Protein AF-A0A0R2BDZ6-F1 (afdb_monomer_lite)

Structure (mmCIF, N/CA/C/O backbone):
data_AF-A0A0R2BDZ6-F1
#
_entry.id   AF-A0A0R2BDZ6-F1
#
loop_
_atom_site.group_PDB
_atom_site.id
_atom_site.type_symbol
_atom_site.label_atom_id
_atom_site.label_alt_id
_atom_site.label_comp_id
_atom_site.label_asym_id
_atom_site.label_entity_id
_atom_site.label_seq_id
_atom_site.pdbx_PDB_ins_code
_atom_site.Cartn_x
_atom_site.Cartn_y
_atom_site.Cartn_z
_atom_site.occupancy
_atom_site.B_iso_or_equiv
_atom_site.auth_seq_id
_atom_site.auth_comp_id
_atom_site.auth_asym_id
_atom_site.auth_atom_id
_atom_site.pdbx_PDB_model_num
ATOM 1 N N . MET A 1 1 ? -12.112 4.893 11.669 1.00 53.03 1 MET A N 1
ATOM 2 C CA . MET A 1 1 ? -12.862 4.075 12.646 1.00 53.03 1 MET A CA 1
ATOM 3 C C . MET A 1 1 ? -11.956 3.146 13.468 1.00 53.03 1 MET A C 1
ATOM 5 O O . MET A 1 1 ? -12.443 2.214 14.073 1.00 53.03 1 MET A O 1
ATOM 9 N N . VAL A 1 2 ? -10.646 3.425 13.614 1.00 57.56 2 VAL A N 1
ATOM 10 C CA . VAL A 1 2 ? -9.764 2.623 14.498 1.00 57.56 2 VAL A CA 1
ATOM 11 C C . VAL A 1 2 ? -10.204 2.728 15.968 1.00 57.56 2 VAL A C 1
ATOM 13 O O . VAL A 1 2 ? -10.170 1.748 16.695 1.00 57.56 2 VAL A O 1
ATOM 16 N N . ASN A 1 3 ? -10.700 3.898 16.383 1.00 58.28 3 ASN A N 1
ATOM 17 C CA . ASN A 1 3 ? -11.190 4.168 17.740 1.00 58.28 3 ASN A CA 1
ATOM 18 C C . ASN A 1 3 ? -12.344 3.254 18.208 1.00 58.28 3 ASN A C 1
ATOM 20 O O . ASN A 1 3 ? -12.528 3.102 19.409 1.00 58.28 3 ASN A O 1
ATOM 24 N N . GLU A 1 4 ? -13.115 2.660 17.293 1.00 60.31 4 GLU A N 1
ATOM 25 C CA . GLU A 1 4 ? -14.214 1.744 17.648 1.00 60.31 4 GLU A CA 1
ATOM 26 C C . GLU A 1 4 ? -13.733 0.310 17.887 1.00 60.31 4 GLU A C 1
ATOM 28 O O . GLU A 1 4 ? -14.384 -0.438 18.609 1.00 60.31 4 GLU A O 1
ATOM 33 N N . VAL A 1 5 ? -12.573 -0.062 17.338 1.00 63.44 5 VAL A N 1
ATOM 34 C CA . VAL A 1 5 ? -12.082 -1.450 17.339 1.00 63.44 5 VAL A CA 1
ATOM 35 C C . VAL A 1 5 ? -10.981 -1.696 18.378 1.00 63.44 5 VAL A C 1
ATOM 37 O O . VAL A 1 5 ? -10.702 -2.845 18.713 1.00 63.44 5 VAL A O 1
ATOM 40 N N . VAL A 1 6 ? -10.339 -0.644 18.910 1.00 68.56 6 VAL A N 1
ATOM 41 C CA . VAL A 1 6 ? -9.262 -0.766 19.913 1.00 68.56 6 VAL A CA 1
ATOM 42 C C . VAL A 1 6 ? -9.589 -0.096 21.253 1.00 68.56 6 VAL A C 1
ATOM 44 O O . VAL A 1 6 ? -10.253 0.939 21.285 1.00 68.56 6 VAL A O 1
ATOM 47 N N . PRO A 1 7 ? -9.085 -0.640 22.383 1.00 74.12 7 PRO A N 1
ATOM 48 C CA . PRO A 1 7 ? -9.285 -0.061 23.710 1.00 74.12 7 PRO A CA 1
ATOM 49 C C . PRO A 1 7 ? -8.842 1.403 23.773 1.00 74.12 7 PRO A C 1
ATOM 51 O O . PRO A 1 7 ? -7.794 1.749 23.230 1.00 74.12 7 PRO A O 1
ATOM 54 N N . LYS A 1 8 ? -9.573 2.248 24.516 1.00 71.38 8 LYS A N 1
ATOM 55 C CA . LYS A 1 8 ? -9.376 3.715 24.573 1.00 71.38 8 LYS A CA 1
ATOM 56 C C . LYS A 1 8 ? -7.931 4.171 24.845 1.00 71.38 8 LYS A C 1
ATOM 58 O O . LYS A 1 8 ? -7.542 5.241 24.392 1.00 71.38 8 LYS A O 1
ATOM 63 N N . PHE A 1 9 ? -7.127 3.372 25.550 1.00 76.56 9 PHE A N 1
ATOM 64 C CA . PHE A 1 9 ? -5.715 3.673 25.821 1.00 76.56 9 PHE A CA 1
ATOM 65 C C . PHE A 1 9 ? -4.767 3.341 24.648 1.00 76.56 9 PHE A C 1
ATOM 67 O O . PHE A 1 9 ? -3.687 3.915 24.552 1.00 76.56 9 PHE A O 1
ATOM 74 N N . ALA A 1 10 ? -5.153 2.426 23.754 1.00 78.88 10 ALA A N 1
ATOM 75 C CA . ALA A 1 10 ? -4.352 1.954 22.623 1.00 78.88 10 ALA A CA 1
ATOM 76 C C . ALA A 1 10 ? -4.674 2.679 21.303 1.00 78.88 10 ALA A C 1
ATOM 78 O O . ALA A 1 10 ? -3.898 2.588 20.353 1.00 78.88 10 ALA A O 1
ATOM 79 N N . VAL A 1 11 ? -5.770 3.448 21.256 1.00 79.12 11 VAL A N 1
ATOM 80 C CA . VAL A 1 11 ? -6.248 4.180 20.066 1.00 79.12 11 VAL A CA 1
ATOM 81 C C . VAL A 1 11 ? -5.153 5.035 19.424 1.00 79.12 11 VAL A C 1
ATOM 83 O O . VAL A 1 11 ? -5.006 5.026 18.201 1.00 79.12 11 VAL A O 1
ATOM 86 N N . GLY A 1 12 ? -4.357 5.742 20.234 1.00 80.69 12 GLY A N 1
ATOM 87 C CA . GLY A 1 12 ? -3.263 6.583 19.738 1.00 80.69 12 GLY A CA 1
ATOM 88 C C . GLY A 1 12 ? -2.157 5.779 19.047 1.00 80.69 12 GLY A C 1
ATOM 89 O O . GLY A 1 12 ? -1.723 6.140 17.955 1.00 80.69 12 GLY A O 1
ATOM 90 N N . SER A 1 13 ? -1.758 4.648 19.636 1.00 85.00 13 SER A N 1
ATOM 91 C CA . SER A 1 13 ? -0.729 3.763 19.074 1.00 85.00 13 SER A CA 1
ATOM 92 C C . SER A 1 13 ? -1.210 3.075 17.793 1.00 85.00 13 SER A C 1
ATOM 94 O O . SER A 1 13 ? -0.514 3.089 16.781 1.00 85.00 13 SER A O 1
ATOM 96 N N . SER A 1 14 ? -2.442 2.556 17.786 1.00 84.06 14 SER A N 1
ATOM 97 C CA . SER A 1 14 ? -3.027 1.896 16.613 1.00 84.06 14 SER A CA 1
ATOM 98 C C . SER A 1 14 ? -3.243 2.857 15.443 1.00 84.06 14 SER A C 1
ATOM 100 O O . SER A 1 14 ? -2.978 2.499 14.298 1.00 84.06 14 SER A O 1
ATOM 102 N N . THR A 1 15 ? -3.662 4.095 15.720 1.00 84.75 15 THR A N 1
ATOM 103 C CA . THR A 1 15 ? -3.800 5.135 14.688 1.00 84.75 15 THR A CA 1
ATOM 104 C C . THR A 1 15 ? -2.435 5.532 14.121 1.00 84.75 15 THR A C 1
ATOM 106 O O . THR A 1 15 ? -2.281 5.628 12.904 1.00 84.75 15 THR A O 1
ATOM 109 N N . GLY A 1 16 ? -1.422 5.697 14.981 1.00 84.50 16 GLY A N 1
ATOM 110 C CA . GLY A 1 16 ? -0.048 5.977 14.554 1.00 84.50 16 GLY A CA 1
ATOM 111 C C . GLY A 1 16 ? 0.558 4.851 13.711 1.00 84.50 16 GLY A C 1
ATOM 112 O O . GLY A 1 16 ? 1.171 5.113 12.678 1.00 84.50 16 GLY A O 1
ATOM 113 N N . PHE A 1 17 ? 0.328 3.595 14.097 1.00 86.38 17 PHE A N 1
ATOM 114 C CA . PHE A 1 17 ? 0.780 2.420 13.352 1.00 86.38 17 PHE A CA 1
ATOM 115 C C . PHE A 1 17 ? 0.106 2.304 11.981 1.00 86.38 17 PHE A C 1
ATOM 117 O O . PHE A 1 17 ? 0.785 2.082 10.980 1.00 86.38 17 PHE A O 1
ATOM 124 N N . MET A 1 18 ? -1.212 2.518 11.911 1.00 87.50 18 MET A N 1
ATOM 125 C CA . MET A 1 18 ? -1.945 2.540 10.643 1.00 87.50 18 MET A CA 1
ATOM 126 C C . MET A 1 18 ? -1.401 3.626 9.702 1.00 87.50 18 MET A C 1
ATOM 128 O O . MET A 1 18 ? -1.144 3.347 8.532 1.00 87.50 18 MET A O 1
ATOM 132 N N . GLY A 1 19 ? -1.155 4.834 10.220 1.00 86.25 19 GLY A N 1
ATOM 133 C CA . GLY A 1 19 ? -0.557 5.927 9.450 1.00 86.25 19 GLY A CA 1
ATOM 134 C C . GLY A 1 19 ? 0.862 5.612 8.964 1.00 86.25 19 GLY A C 1
ATOM 135 O O . GLY A 1 19 ? 1.179 5.849 7.801 1.00 86.25 19 GLY A O 1
ATOM 136 N N . PHE A 1 20 ? 1.699 5.012 9.816 1.00 89.69 20 PHE A N 1
ATOM 137 C CA . PHE A 1 20 ? 3.045 4.571 9.439 1.00 89.69 20 PHE A CA 1
ATOM 138 C C . PHE A 1 20 ? 3.010 3.544 8.302 1.00 89.69 20 PHE A C 1
ATOM 140 O O . PHE A 1 20 ? 3.743 3.683 7.322 1.00 89.69 20 PHE A O 1
ATOM 147 N N . PHE A 1 21 ? 2.128 2.545 8.396 1.00 88.06 21 PHE A N 1
ATOM 148 C CA . PHE A 1 21 ? 1.971 1.546 7.342 1.00 88.06 21 PHE A CA 1
ATOM 149 C C . PHE A 1 21 ? 1.470 2.152 6.037 1.00 88.06 21 PHE A C 1
ATOM 151 O O . PHE A 1 21 ? 1.996 1.837 4.972 1.00 88.06 21 PHE A O 1
ATOM 158 N N . GLN A 1 22 ? 0.510 3.069 6.111 1.00 88.75 22 GLN A N 1
ATOM 159 C CA . GLN A 1 22 ? 0.000 3.751 4.931 1.00 88.75 22 GLN A CA 1
ATOM 160 C C . GLN A 1 22 ? 1.078 4.601 4.243 1.00 88.75 22 GLN A C 1
ATOM 162 O O . GLN A 1 22 ? 1.207 4.547 3.025 1.00 88.75 22 GLN A O 1
ATOM 167 N N . TYR A 1 23 ? 1.882 5.346 4.999 1.00 89.69 23 TYR A N 1
ATOM 168 C CA . TYR A 1 23 ? 2.841 6.285 4.418 1.00 89.69 23 TYR A CA 1
ATOM 169 C C . TYR A 1 23 ? 4.132 5.599 3.939 1.00 89.69 23 TYR A C 1
ATOM 171 O O . TYR A 1 23 ? 4.569 5.753 2.795 1.00 89.69 23 TYR A O 1
ATOM 179 N N . ILE A 1 24 ? 4.745 4.782 4.800 1.00 89.12 24 ILE A N 1
ATOM 180 C CA . ILE A 1 24 ? 6.027 4.140 4.489 1.00 89.12 24 ILE A CA 1
ATOM 181 C C . ILE A 1 24 ? 5.828 2.951 3.556 1.00 89.12 24 ILE A C 1
ATOM 183 O O . ILE A 1 24 ? 6.539 2.825 2.564 1.00 89.12 24 ILE A O 1
ATOM 187 N N . PHE A 1 25 ? 4.858 2.081 3.833 1.00 86.62 25 PHE A N 1
ATOM 188 C CA . PHE A 1 25 ? 4.646 0.897 3.001 1.00 86.62 25 PHE A CA 1
ATOM 189 C C . PHE A 1 25 ? 3.632 1.138 1.891 1.00 86.62 25 PHE A C 1
ATOM 191 O O . PHE A 1 25 ? 3.806 0.603 0.807 1.00 86.62 25 PHE A O 1
ATOM 198 N N . GLY A 1 26 ? 2.596 1.942 2.115 1.00 87.38 26 GLY A N 1
ATOM 199 C CA . GLY A 1 26 ? 1.633 2.269 1.066 1.00 87.38 26 GLY A CA 1
ATOM 200 C C . GLY A 1 26 ? 2.244 3.206 0.030 1.00 87.38 26 GLY A C 1
ATOM 201 O O . GLY A 1 26 ? 2.562 2.783 -1.077 1.00 87.38 26 GLY A O 1
ATOM 202 N N . GLU A 1 27 ? 2.433 4.476 0.381 1.00 89.00 27 GLU A N 1
ATOM 203 C CA . GLU A 1 27 ? 2.800 5.518 -0.587 1.00 89.00 27 GLU A CA 1
ATOM 204 C C . GLU A 1 27 ? 4.197 5.314 -1.183 1.00 89.00 27 GLU A C 1
ATOM 206 O O . GLU A 1 27 ? 4.369 5.386 -2.405 1.00 89.00 27 GLU A O 1
ATOM 211 N N . THR A 1 28 ? 5.196 5.008 -0.348 1.00 91.44 28 THR A N 1
ATOM 212 C CA . THR A 1 28 ? 6.587 4.896 -0.822 1.00 91.44 28 THR A CA 1
ATOM 213 C C . THR A 1 28 ? 6.788 3.666 -1.714 1.00 91.44 28 THR A C 1
ATOM 215 O O . THR A 1 28 ? 7.352 3.791 -2.805 1.00 91.44 28 THR A O 1
ATOM 218 N N . LEU A 1 29 ? 6.293 2.481 -1.315 1.0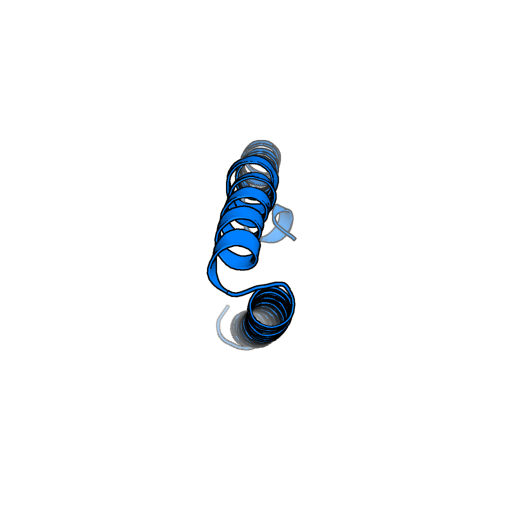0 88.62 29 LEU A N 1
ATOM 219 C CA . LEU A 1 29 ? 6.395 1.291 -2.173 1.00 88.62 29 LEU A CA 1
ATOM 220 C C . LEU A 1 29 ? 5.507 1.406 -3.408 1.00 88.62 29 LEU A C 1
ATOM 222 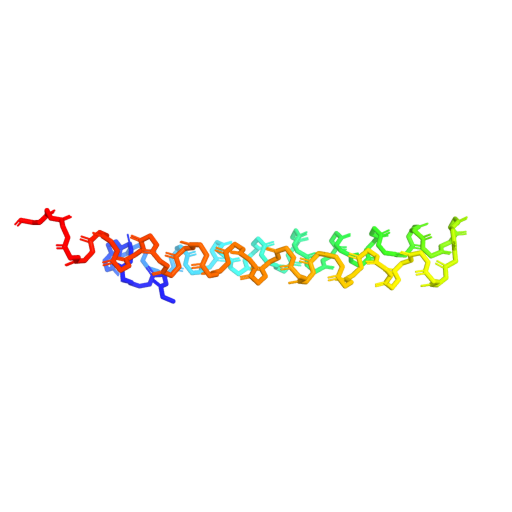O O . LEU A 1 29 ? 5.958 1.016 -4.481 1.00 88.62 29 LEU A O 1
ATOM 226 N N . ALA A 1 30 ? 4.290 1.951 -3.296 1.00 88.56 30 ALA A N 1
ATOM 227 C CA . ALA A 1 30 ? 3.431 2.148 -4.462 1.00 88.56 30 ALA A CA 1
ATOM 228 C C . ALA A 1 30 ? 4.120 3.042 -5.497 1.00 88.56 30 ALA A C 1
ATOM 230 O O . ALA A 1 30 ? 4.188 2.679 -6.668 1.00 88.56 30 ALA A O 1
ATOM 231 N N . THR A 1 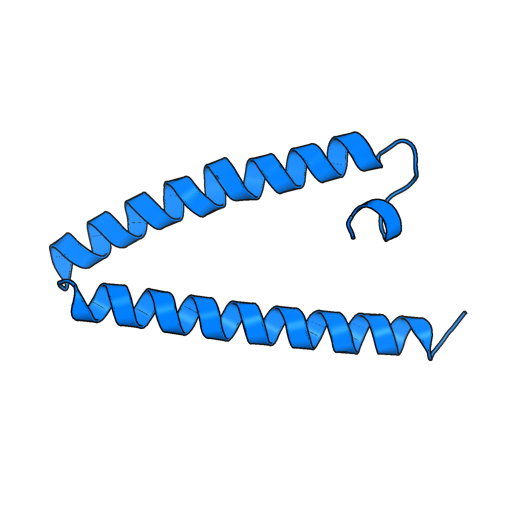31 ? 4.715 4.155 -5.063 1.00 90.00 31 THR A N 1
ATOM 232 C CA . THR A 1 31 ? 5.440 5.066 -5.959 1.00 90.00 31 THR A CA 1
ATOM 233 C C . THR A 1 31 ? 6.636 4.375 -6.619 1.00 90.00 31 THR A C 1
ATOM 235 O O . THR A 1 31 ? 6.799 4.457 -7.837 1.00 90.00 31 THR A O 1
ATOM 238 N N . ALA A 1 32 ? 7.445 3.637 -5.851 1.00 90.75 32 ALA A N 1
ATOM 239 C CA . ALA A 1 32 ? 8.594 2.911 -6.391 1.00 90.75 32 ALA A CA 1
ATOM 240 C C . ALA A 1 32 ? 8.180 1.806 -7.382 1.00 90.75 32 ALA A C 1
ATOM 242 O O . ALA A 1 32 ? 8.764 1.675 -8.460 1.00 90.75 32 ALA A O 1
ATOM 243 N N . LEU A 1 33 ? 7.148 1.031 -7.043 1.00 87.50 33 LEU A N 1
ATOM 244 C CA . LEU A 1 33 ? 6.657 -0.084 -7.851 1.00 87.50 33 LEU A CA 1
ATOM 245 C C . LEU A 1 33 ? 6.025 0.418 -9.152 1.00 87.50 33 LEU A C 1
ATOM 247 O O . LEU A 1 33 ? 6.316 -0.125 -10.217 1.00 87.50 33 LEU A O 1
ATOM 251 N N . ILE A 1 34 ? 5.245 1.500 -9.090 1.00 90.00 34 ILE A N 1
ATOM 252 C CA . ILE A 1 34 ? 4.706 2.174 -10.274 1.00 90.00 34 ILE A CA 1
ATOM 253 C C . ILE A 1 34 ? 5.833 2.730 -11.148 1.00 90.00 34 ILE A C 1
ATOM 255 O O . ILE A 1 34 ? 5.804 2.516 -12.358 1.00 90.00 34 ILE A O 1
ATOM 259 N N . GLY A 1 35 ? 6.866 3.345 -10.565 1.00 88.38 35 GLY A N 1
ATOM 260 C CA . GLY A 1 35 ? 8.033 3.820 -11.314 1.00 88.38 35 GLY A CA 1
ATOM 261 C C . GLY A 1 35 ? 8.739 2.705 -12.098 1.00 88.38 35 GLY A C 1
ATOM 262 O O . GLY A 1 35 ? 9.012 2.856 -13.290 1.00 88.38 35 GLY A O 1
ATOM 263 N N . ILE A 1 36 ? 8.965 1.549 -11.464 1.00 89.00 36 ILE A N 1
ATOM 264 C CA . ILE A 1 36 ? 9.561 0.371 -12.121 1.00 89.00 36 ILE A CA 1
ATOM 265 C C . ILE A 1 36 ? 8.632 -0.184 -13.210 1.00 89.00 36 ILE A C 1
ATOM 267 O O . ILE A 1 36 ? 9.090 -0.589 -14.282 1.00 89.00 36 ILE A O 1
ATOM 271 N N . LEU A 1 37 ? 7.326 -0.211 -12.945 1.00 89.06 37 LEU A N 1
ATOM 272 C CA . LEU A 1 37 ? 6.328 -0.746 -13.865 1.00 89.06 37 LEU A CA 1
ATOM 273 C C . LEU A 1 37 ? 6.203 0.117 -15.128 1.00 89.06 37 LEU A C 1
ATOM 275 O O . LEU A 1 37 ? 6.205 -0.424 -16.234 1.00 89.06 37 LEU A O 1
ATOM 279 N N . VAL A 1 38 ? 6.180 1.445 -14.974 1.00 90.12 38 VAL A N 1
ATOM 280 C CA . VAL A 1 38 ? 6.203 2.402 -16.091 1.00 90.12 38 VAL A CA 1
ATOM 281 C C . VAL A 1 38 ? 7.484 2.246 -16.907 1.00 90.12 38 VAL A C 1
ATOM 283 O O . VAL A 1 38 ? 7.416 2.215 -18.134 1.00 90.12 38 VAL A O 1
ATOM 286 N N . ALA A 1 39 ? 8.639 2.091 -16.253 1.00 87.06 39 ALA A N 1
ATOM 287 C CA . ALA A 1 39 ? 9.918 1.947 -16.946 1.00 87.06 39 ALA A CA 1
ATOM 288 C C . ALA A 1 39 ? 9.999 0.679 -17.820 1.00 87.06 39 ALA A C 1
ATOM 290 O O . ALA A 1 39 ? 10.657 0.700 -18.857 1.00 87.06 39 ALA A O 1
ATOM 291 N N . LYS A 1 40 ? 9.336 -0.419 -17.424 1.00 86.19 40 LYS A N 1
ATOM 292 C CA . LYS A 1 40 ? 9.371 -1.695 -18.164 1.00 86.19 40 LYS A CA 1
ATOM 293 C C . LYS A 1 40 ? 8.229 -1.889 -19.163 1.00 86.19 40 LYS A C 1
ATOM 295 O O . LYS A 1 40 ? 8.459 -2.460 -20.222 1.00 86.19 40 LYS A O 1
ATOM 300 N N . TYR A 1 41 ? 7.014 -1.461 -18.824 1.00 83.00 41 TYR A N 1
ATOM 301 C CA . TYR A 1 41 ? 5.796 -1.773 -19.589 1.00 83.00 41 TYR A CA 1
ATOM 302 C C . TYR A 1 41 ? 5.055 -0.528 -20.093 1.00 83.00 41 TYR A C 1
ATOM 304 O O . TYR A 1 41 ? 4.028 -0.638 -20.763 1.00 83.00 41 TYR A O 1
ATOM 312 N N . GLY A 1 42 ? 5.571 0.663 -19.788 1.00 85.25 42 GLY A N 1
ATOM 313 C CA . GLY A 1 42 ? 4.966 1.929 -20.171 1.00 85.25 42 GLY A CA 1
ATOM 314 C C . GLY A 1 42 ? 3.768 2.326 -19.307 1.00 85.25 42 GLY A C 1
ATOM 315 O O . GLY A 1 42 ? 3.305 1.616 -18.410 1.00 85.25 42 GLY A O 1
ATOM 316 N N . TRP A 1 43 ? 3.248 3.514 -19.595 1.00 82.19 43 TRP A N 1
ATOM 317 C CA . TRP A 1 43 ? 2.220 4.176 -18.791 1.00 82.19 43 TRP A CA 1
ATOM 318 C C . TRP A 1 43 ? 0.859 3.468 -18.800 1.00 82.19 43 TRP A C 1
ATOM 320 O O . TRP A 1 43 ? 0.148 3.499 -17.800 1.00 82.19 43 TRP A O 1
ATOM 330 N N . ILE A 1 44 ? 0.506 2.782 -19.891 1.00 87.12 44 ILE A N 1
ATOM 331 C CA . ILE A 1 44 ? -0.790 2.092 -20.031 1.00 87.12 44 ILE A CA 1
ATOM 332 C C . ILE A 1 44 ? -0.886 0.911 -19.054 1.00 87.12 44 ILE A C 1
ATOM 334 O O . ILE A 1 44 ? -1.906 0.736 -18.382 1.00 87.12 44 ILE A O 1
ATOM 338 N N . ALA A 1 45 ? 0.191 0.132 -18.927 1.00 84.06 45 ALA A N 1
ATOM 339 C CA . ALA A 1 45 ? 0.256 -0.983 -17.989 1.00 84.06 45 ALA A CA 1
ATOM 340 C C . ALA A 1 45 ? 0.180 -0.496 -16.535 1.00 84.06 45 ALA A C 1
ATOM 342 O O . ALA A 1 45 ? -0.570 -1.049 -15.733 1.00 84.06 45 ALA A O 1
ATOM 343 N N . SER A 1 46 ? 0.892 0.586 -16.209 1.00 86.06 46 SER A N 1
ATOM 344 C CA . SER A 1 46 ? 0.842 1.197 -14.879 1.00 86.06 46 SER A CA 1
ATOM 345 C C . SER A 1 46 ? -0.550 1.705 -14.508 1.00 86.06 46 SER A C 1
ATOM 347 O O . SER A 1 46 ? -1.041 1.394 -13.423 1.00 86.06 46 SER A O 1
ATOM 349 N N . ASN A 1 47 ? -1.215 2.421 -15.417 1.00 86.75 47 ASN A N 1
ATOM 350 C CA . ASN A 1 47 ? -2.550 2.952 -15.163 1.00 86.75 47 ASN A CA 1
ATOM 351 C C . ASN A 1 47 ? -3.582 1.827 -14.972 1.00 86.75 47 ASN A C 1
ATOM 353 O O . ASN A 1 47 ? -4.441 1.89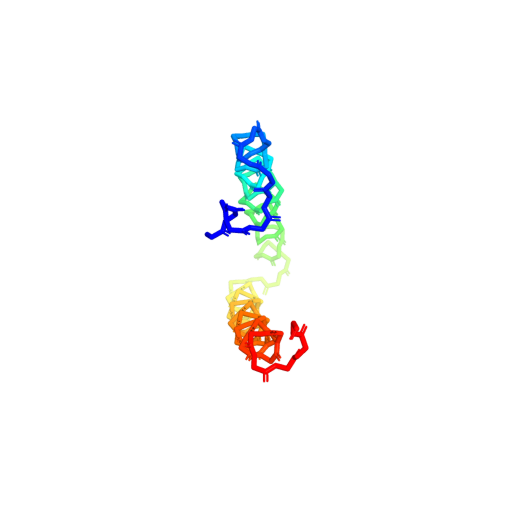9 -14.098 1.00 86.75 47 ASN A O 1
ATOM 357 N N . THR A 1 48 ? -3.443 0.738 -15.735 1.00 89.75 48 THR A N 1
ATOM 358 C CA . THR A 1 48 ? -4.284 -0.458 -15.577 1.00 89.75 48 THR A CA 1
ATOM 359 C C . THR A 1 48 ? -4.121 -1.073 -14.185 1.00 89.75 48 THR A C 1
ATOM 361 O O . THR A 1 48 ? -5.116 -1.375 -13.529 1.00 89.75 48 THR A O 1
ATOM 364 N N . VAL A 1 49 ? -2.886 -1.205 -13.688 1.00 89.12 49 VAL A N 1
ATOM 365 C CA . VAL A 1 49 ? -2.623 -1.730 -12.337 1.00 89.12 49 VAL A CA 1
ATOM 366 C C . VAL A 1 49 ? -3.200 -0.817 -11.251 1.00 89.12 49 VAL A C 1
ATOM 368 O O . VAL A 1 49 ? -3.780 -1.325 -10.293 1.00 89.12 49 VAL A O 1
ATOM 371 N N . LEU A 1 50 ? -3.118 0.508 -11.416 1.00 90.00 50 LEU A N 1
ATOM 372 C CA . LEU A 1 50 ? -3.718 1.464 -10.477 1.00 90.00 50 LEU A CA 1
ATOM 373 C C . LEU A 1 50 ? -5.242 1.319 -10.399 1.00 90.00 50 LEU A C 1
ATOM 375 O O . LEU A 1 50 ? -5.789 1.241 -9.299 1.00 90.00 50 LEU A O 1
ATOM 379 N N . TYR A 1 51 ? -5.932 1.227 -11.540 1.00 91.94 51 TYR A N 1
ATOM 380 C CA . TYR A 1 51 ? -7.388 1.057 -11.548 1.00 91.94 51 TYR A CA 1
ATOM 381 C C . TYR A 1 51 ? -7.832 -0.290 -10.979 1.00 91.94 51 TYR A C 1
ATOM 383 O O . TYR A 1 51 ? -8.818 -0.343 -10.244 1.00 91.94 51 TYR A O 1
ATOM 391 N N . VAL A 1 52 ? -7.100 -1.369 -11.267 1.00 93.12 52 VAL A N 1
ATOM 392 C CA . VAL A 1 52 ? -7.389 -2.692 -10.694 1.00 93.12 52 VAL A CA 1
ATOM 393 C C . VAL A 1 52 ? -7.192 -2.679 -9.177 1.00 93.12 52 VAL A C 1
ATOM 395 O O . VAL A 1 52 ? -8.061 -3.158 -8.451 1.00 93.12 52 VAL A O 1
ATOM 398 N N . ALA A 1 53 ? -6.100 -2.087 -8.685 1.00 90.56 53 ALA A N 1
ATOM 399 C CA . ALA A 1 53 ? -5.841 -1.966 -7.251 1.00 90.56 53 ALA A CA 1
ATOM 400 C C . ALA A 1 53 ? -6.908 -1.115 -6.541 1.00 90.56 53 ALA A C 1
ATOM 402 O O . ALA A 1 53 ? -7.392 -1.507 -5.480 1.00 90.56 53 ALA A O 1
ATOM 403 N N . ALA A 1 54 ? -7.326 0.004 -7.142 1.00 91.50 54 ALA A N 1
ATOM 404 C CA . ALA A 1 54 ? -8.393 0.850 -6.609 1.00 91.50 54 ALA A CA 1
ATOM 405 C C . ALA A 1 54 ? -9.752 0.130 -6.582 1.00 91.50 54 ALA A C 1
ATOM 407 O O . ALA A 1 54 ? -10.468 0.195 -5.582 1.00 91.50 54 ALA A O 1
ATOM 408 N N . GLY A 1 55 ? -10.093 -0.601 -7.649 1.00 94.12 55 GLY A N 1
ATOM 409 C CA . GLY A 1 55 ? -11.308 -1.413 -7.700 1.00 94.12 55 GLY A CA 1
ATOM 410 C C . GLY A 1 55 ? -11.311 -2.514 -6.640 1.00 94.12 55 GLY A C 1
ATOM 411 O O . GLY A 1 55 ? -12.301 -2.695 -5.934 1.00 94.12 55 GLY A O 1
ATOM 412 N N . LEU A 1 56 ? -10.179 -3.200 -6.466 1.00 92.69 56 LEU A N 1
ATOM 413 C CA . LEU A 1 56 ? -10.015 -4.229 -5.443 1.00 92.69 56 LEU A CA 1
ATOM 414 C C . LEU A 1 56 ? -10.115 -3.640 -4.028 1.00 92.69 56 LEU A C 1
ATOM 416 O O . LEU A 1 56 ? -10.825 -4.195 -3.194 1.00 92.69 56 LEU A O 1
ATOM 420 N N . ALA A 1 57 ? -9.496 -2.485 -3.767 1.00 90.44 57 ALA A N 1
ATOM 421 C CA . ALA A 1 57 ? -9.631 -1.785 -2.490 1.00 90.44 57 ALA A CA 1
ATOM 422 C C . ALA A 1 57 ? -11.095 -1.429 -2.181 1.00 90.44 57 ALA A C 1
ATOM 424 O O . ALA A 1 57 ? -11.554 -1.636 -1.059 1.00 90.44 57 ALA A O 1
ATOM 425 N N . MET A 1 58 ? -11.853 -0.966 -3.180 1.00 93.44 58 MET A N 1
ATOM 426 C CA . MET A 1 58 ? -13.277 -0.671 -3.015 1.00 93.44 58 MET A CA 1
ATOM 427 C C . MET A 1 58 ? -14.092 -1.932 -2.694 1.00 93.44 58 MET A C 1
ATOM 429 O O . MET A 1 58 ? -14.915 -1.904 -1.782 1.00 93.44 58 MET A O 1
ATOM 433 N N . LEU A 1 59 ? -13.811 -3.061 -3.355 1.00 93.44 59 LEU A N 1
ATOM 434 C CA . LEU A 1 59 ? -14.451 -4.342 -3.036 1.00 93.44 59 LEU A CA 1
ATOM 435 C C . LEU A 1 59 ? -14.148 -4.811 -1.607 1.00 93.44 59 LEU A C 1
ATOM 437 O O . LEU A 1 59 ? -15.062 -5.258 -0.915 1.00 93.44 59 LEU A O 1
ATOM 441 N N . LEU A 1 60 ? -12.899 -4.684 -1.140 1.00 90.44 60 LEU A N 1
ATOM 442 C CA . LEU A 1 60 ? -12.552 -5.019 0.245 1.00 90.44 60 LEU A CA 1
ATOM 443 C C . LEU A 1 60 ? -13.259 -4.107 1.251 1.00 90.44 60 LEU A C 1
ATOM 445 O O . LEU A 1 60 ? -13.735 -4.599 2.270 1.00 90.44 60 LEU A O 1
ATOM 449 N N . LEU A 1 61 ? -13.369 -2.806 0.970 1.00 88.44 61 LEU A N 1
ATOM 450 C CA . LEU A 1 61 ? -14.105 -1.879 1.835 1.00 88.44 61 LEU A CA 1
ATOM 451 C C . LEU A 1 61 ? -15.590 -2.244 1.920 1.00 88.44 61 LEU A C 1
ATOM 453 O O . LEU A 1 61 ? -16.144 -2.287 3.015 1.00 88.44 61 LEU A O 1
ATOM 457 N N . VAL A 1 62 ? -16.220 -2.569 0.788 1.00 91.19 62 VAL A N 1
ATOM 458 C CA . VAL A 1 62 ? -17.615 -3.036 0.761 1.00 91.19 62 VAL A CA 1
ATOM 459 C C . VAL A 1 62 ? -17.765 -4.347 1.536 1.00 91.19 62 VAL A C 1
ATOM 461 O O . VAL A 1 62 ? -18.708 -4.498 2.309 1.00 91.19 62 VAL A O 1
ATOM 464 N N . TYR A 1 63 ? -16.823 -5.282 1.382 1.00 90.00 63 TYR A N 1
ATOM 465 C CA . TYR A 1 63 ? -16.825 -6.536 2.133 1.00 90.00 63 TYR A CA 1
ATOM 466 C C . TYR A 1 63 ? -16.732 -6.305 3.648 1.00 90.00 63 TYR A C 1
ATOM 468 O O . TYR A 1 63 ? -17.515 -6.887 4.399 1.00 90.00 63 TYR A O 1
ATOM 476 N N . ILE A 1 64 ? -15.826 -5.429 4.094 1.00 87.69 64 ILE A N 1
ATOM 477 C CA . ILE A 1 64 ? -15.683 -5.057 5.510 1.00 87.69 64 ILE A CA 1
ATOM 478 C C . ILE A 1 64 ? -16.974 -4.419 6.024 1.00 87.69 64 ILE A C 1
ATOM 480 O O . ILE A 1 64 ? -17.479 -4.845 7.055 1.00 87.69 64 ILE A O 1
ATOM 484 N N . MET A 1 65 ? -17.554 -3.478 5.275 1.00 83.88 65 MET A N 1
ATOM 485 C CA . MET A 1 65 ? -18.793 -2.804 5.665 1.00 83.88 65 MET A CA 1
ATOM 486 C C . MET A 1 65 ? -19.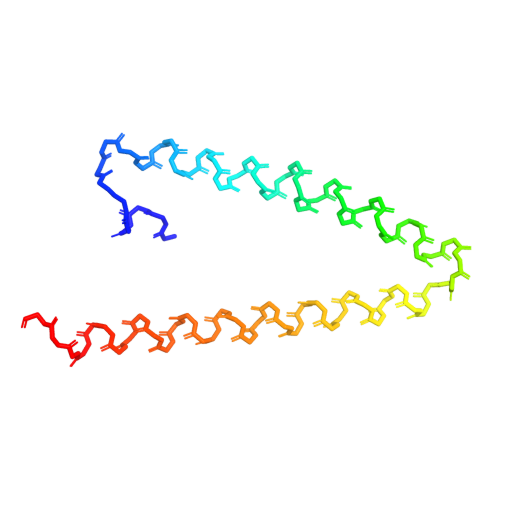958 -3.793 5.846 1.00 83.88 65 MET A C 1
ATOM 488 O O . MET A 1 65 ? -20.731 -3.690 6.798 1.00 83.88 65 MET A O 1
ATOM 492 N N . ILE A 1 66 ? -20.084 -4.783 4.955 1.00 85.12 66 ILE A N 1
ATOM 493 C CA . ILE A 1 66 ? -21.096 -5.842 5.080 1.00 85.12 66 ILE A CA 1
ATOM 494 C C . ILE A 1 66 ? -20.802 -6.737 6.292 1.00 85.12 66 ILE A C 1
ATOM 496 O O . ILE A 1 66 ? -21.731 -7.143 6.989 1.00 85.12 66 ILE A O 1
ATOM 500 N N . HIS A 1 67 ? -19.531 -7.058 6.548 1.00 79.44 67 HIS A N 1
ATOM 501 C CA . HIS A 1 67 ? -19.130 -7.898 7.675 1.00 79.44 67 HIS A CA 1
ATOM 502 C C . HIS A 1 67 ? -19.370 -7.209 9.026 1.00 79.44 67 HIS A C 1
ATOM 504 O O . HIS A 1 67 ? -19.941 -7.833 9.918 1.00 79.44 67 HIS A O 1
ATOM 510 N N . GLU A 1 68 ? -19.036 -5.921 9.153 1.00 75.75 68 GLU A N 1
ATOM 511 C CA . GLU A 1 68 ? -19.356 -5.103 10.331 1.00 75.75 68 GLU A CA 1
ATOM 512 C C 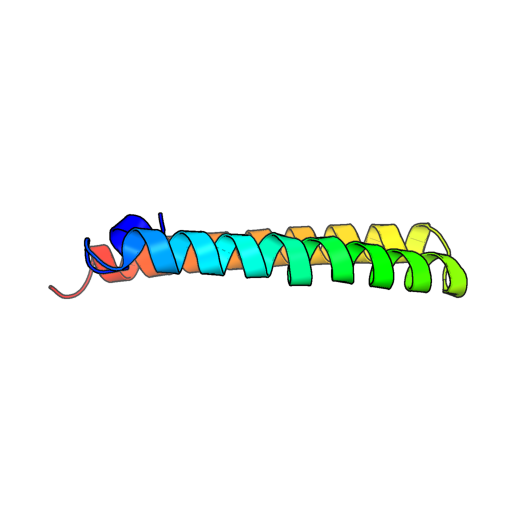. GLU A 1 68 ? -20.868 -5.052 10.572 1.00 75.75 68 GLU A C 1
ATOM 514 O O . GLU A 1 68 ? -21.317 -5.359 11.670 1.00 75.75 68 GLU A O 1
ATOM 519 N N . GLN A 1 69 ? -21.677 -4.806 9.534 1.00 67.81 69 GLN A N 1
ATOM 520 C CA . GLN A 1 69 ? -23.143 -4.841 9.644 1.00 67.81 69 GLN A CA 1
ATOM 521 C C . GLN A 1 69 ? -23.692 -6.204 10.090 1.00 67.81 69 GLN A C 1
ATOM 523 O O . GLN A 1 69 ? -24.762 -6.271 10.697 1.00 67.81 69 GLN A O 1
ATOM 528 N N . LYS A 1 70 ? -22.998 -7.299 9.761 1.00 61.50 70 LYS A N 1
ATOM 529 C CA . LYS A 1 70 ? -23.400 -8.656 10.143 1.00 61.50 70 LYS A CA 1
ATOM 530 C C . LYS A 1 70 ? -23.030 -8.971 11.594 1.00 61.50 70 LYS A C 1
ATOM 532 O O . LYS A 1 70 ? -23.837 -9.600 12.268 1.00 61.50 70 LYS A O 1
ATOM 537 N N . LEU A 1 71 ? -21.874 -8.492 12.061 1.00 63.25 71 LEU A N 1
ATOM 538 C CA . LEU A 1 71 ? -21.465 -8.534 13.471 1.00 63.25 71 LEU A CA 1
ATOM 539 C C . LEU A 1 71 ? -22.388 -7.677 14.352 1.00 63.25 71 LEU A C 1
ATOM 541 O O . LEU A 1 71 ? -22.710 -8.059 15.467 1.00 63.25 71 LEU A O 1
ATOM 545 N N . GLU A 1 72 ? -22.868 -6.545 13.837 1.00 58.91 72 GLU A N 1
ATOM 546 C CA . GLU A 1 72 ? -23.771 -5.648 14.569 1.00 58.91 72 GLU A CA 1
ATOM 547 C C . GLU A 1 72 ? -25.213 -6.191 14.668 1.00 58.91 72 GLU A C 1
ATOM 549 O O . GLU A 1 72 ? -25.944 -5.862 15.599 1.00 58.91 72 GLU A O 1
ATOM 554 N N . LYS A 1 73 ? -25.643 -7.025 13.705 1.00 56.81 73 LYS A N 1
ATOM 555 C CA . LYS A 1 73 ? -27.014 -7.577 13.620 1.00 56.81 73 LYS A CA 1
ATOM 556 C C . LYS A 1 73 ? -27.152 -9.026 14.092 1.00 56.81 73 LYS A C 1
ATOM 558 O O . LYS A 1 73 ? -28.279 -9.511 14.187 1.00 56.81 73 LYS A O 1
ATOM 563 N N . GLY A 1 74 ? -26.055 -9.722 14.368 1.00 60.41 74 GLY A N 1
ATOM 564 C CA . GLY A 1 74 ? -26.063 -11.100 14.840 1.00 60.41 74 GLY A CA 1
ATOM 565 C C . GLY A 1 74 ? -24.991 -11.322 15.896 1.00 60.41 74 GLY A C 1
ATOM 566 O O . GLY A 1 74 ? -23.815 -11.335 15.561 1.00 60.41 74 GLY A O 1
ATOM 567 N N . GLU A 1 75 ? -25.455 -11.587 17.120 1.00 52.22 75 GLU A N 1
ATOM 568 C CA . GLU A 1 75 ? -24.699 -12.117 18.267 1.00 52.22 75 GLU A CA 1
ATOM 569 C C . GLU A 1 75 ? -23.929 -11.086 19.117 1.00 52.22 75 GLU A C 1
ATOM 571 O O . GLU A 1 75 ? -22.700 -11.050 19.150 1.00 52.22 75 GLU A O 1
ATOM 576 N N . ALA A 1 76 ? -24.696 -10.322 19.902 1.00 41.84 76 ALA A N 1
ATOM 577 C CA . ALA A 1 76 ? -24.338 -9.970 21.277 1.00 41.84 76 ALA A CA 1
ATOM 578 C C . ALA A 1 76 ? -25.378 -10.585 22.225 1.00 41.84 76 ALA A C 1
ATOM 580 O O . ALA A 1 76 ? -26.582 -10.527 21.874 1.00 41.84 76 ALA A O 1
#

Organism: NCBI:txid1423772

Secondary structure (DSSP, 8-state):
-HHHHS-TTTHHHHHHHHHHIIIIIIIIHHHHHHHHHHHHHHHHHHHHHHHHHHHHHHHHHHHHHHHHHHHHHS--

Foldseek 3Di:
DLCVVDDPVCSVVVVVVVVCCCPVVNPPVLVVVLVVCCVPPNDVRSVVVVVVVVVVVVVVVVVVVVVVVVVVVDDD

Radius of gyration: 17.14 Å; chains: 1; bounding box: 37×19×46 Å

InterPro domains:
  IPR020846 Major facilitator superfamily domain [PS50850] (1-70)
  IPR036259 MFS transporter superfamily [G3DSA:1.20.1250.20] (1-75)
  IPR036259 MFS transporter superfamily [SSF103473] (1-70)

pLDDT: mean 81.77, std 12.04, range [41.84, 94.12]

Sequence (76 aa):
MVNEVVPKFAVGSSTGFMGFFQYIFGETLATALIGILVAKYGWIASNTVLYVAAGLAMLLLVYIMIHEQKLEKGEA